Protein AF-A0A4V2YHF4-F1 (afdb_monomer_lite)

Structure (mmCIF, N/CA/C/O backbone):
data_AF-A0A4V2YHF4-F1
#
_entry.id   AF-A0A4V2YHF4-F1
#
loop_
_atom_site.group_PDB
_at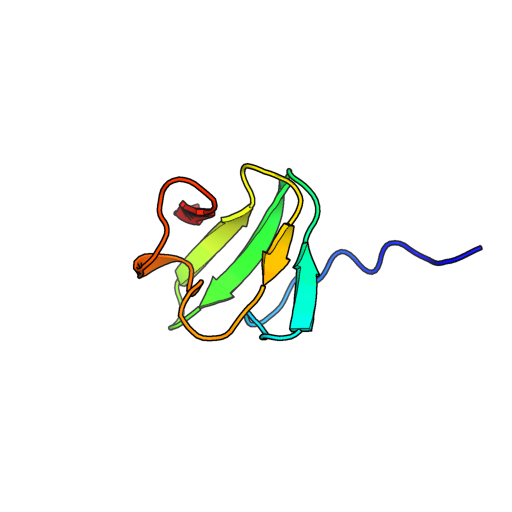om_site.id
_atom_site.type_symbol
_atom_site.label_atom_id
_atom_site.label_alt_id
_atom_site.label_comp_id
_atom_site.label_asym_id
_atom_site.label_entity_id
_atom_site.label_seq_id
_atom_site.pdbx_PDB_ins_code
_atom_site.Cartn_x
_atom_site.Cartn_y
_atom_site.Cartn_z
_atom_site.occupancy
_atom_site.B_iso_or_equiv
_atom_site.auth_seq_id
_atom_site.auth_comp_id
_atom_site.auth_asym_id
_atom_site.auth_atom_id
_atom_site.pdbx_PDB_model_num
ATOM 1 N N . ALA A 1 1 ? 6.791 12.425 20.502 1.00 40.19 1 ALA A N 1
ATOM 2 C CA . ALA A 1 1 ? 5.790 11.435 20.060 1.00 40.19 1 ALA A CA 1
ATOM 3 C C . ALA A 1 1 ? 6.063 11.128 18.595 1.00 40.19 1 ALA A C 1
ATOM 5 O O . ALA A 1 1 ? 6.140 12.091 17.839 1.00 40.19 1 ALA A O 1
ATOM 6 N N . PRO A 1 2 ? 6.302 9.872 18.183 1.00 44.00 2 PRO A N 1
ATOM 7 C CA . PRO A 1 2 ? 6.424 9.574 16.767 1.00 44.00 2 PRO A CA 1
ATOM 8 C C . PRO A 1 2 ? 5.021 9.675 16.171 1.00 44.00 2 PRO A C 1
ATOM 10 O O . PRO A 1 2 ? 4.123 8.911 16.517 1.00 44.00 2 PRO A O 1
ATOM 13 N N . THR A 1 3 ? 4.804 10.691 15.352 1.00 42.44 3 THR A N 1
ATOM 14 C CA . THR A 1 3 ? 3.592 10.853 14.557 1.00 42.44 3 THR A CA 1
ATOM 15 C C . THR A 1 3 ? 3.454 9.599 13.690 1.00 42.44 3 THR A C 1
ATOM 17 O O . THR A 1 3 ? 4.397 9.299 12.955 1.00 42.44 3 THR A O 1
ATOM 20 N N . PRO A 1 4 ? 2.347 8.836 13.740 1.00 48.44 4 PRO A N 1
ATOM 21 C CA . PRO A 1 4 ? 2.094 7.846 12.711 1.00 48.44 4 PRO A CA 1
ATOM 22 C C . PRO A 1 4 ? 1.798 8.647 11.448 1.00 48.44 4 PRO A C 1
ATOM 24 O O . PRO A 1 4 ? 0.684 9.119 11.230 1.00 48.44 4 PRO A O 1
ATOM 27 N N . THR A 1 5 ? 2.836 8.904 10.657 1.00 47.75 5 THR A N 1
ATOM 28 C CA . THR A 1 5 ? 2.701 9.431 9.308 1.00 47.75 5 THR A CA 1
ATOM 29 C C . THR A 1 5 ? 2.007 8.335 8.522 1.00 47.75 5 THR A C 1
ATOM 31 O O . THR A 1 5 ? 2.668 7.477 7.951 1.00 47.75 5 THR A O 1
ATOM 34 N N . THR A 1 6 ? 0.673 8.298 8.573 1.00 51.56 6 THR A N 1
ATOM 35 C CA . THR A 1 6 ? -0.143 7.476 7.684 1.00 51.56 6 THR A CA 1
ATOM 36 C C . THR A 1 6 ? 0.363 7.774 6.281 1.00 51.56 6 THR A C 1
ATOM 38 O O . THR A 1 6 ? 0.202 8.914 5.837 1.00 51.56 6 THR A O 1
ATOM 41 N N . PRO A 1 7 ? 1.046 6.841 5.597 1.00 55.28 7 PRO A N 1
ATOM 42 C CA . PRO A 1 7 ? 1.663 7.164 4.328 1.00 55.28 7 PRO A CA 1
ATOM 43 C C . PRO A 1 7 ? 0.561 7.098 3.277 1.00 55.28 7 PRO A C 1
ATOM 45 O O . PRO A 1 7 ? 0.434 6.125 2.548 1.00 55.28 7 PRO A O 1
ATOM 48 N N . SER A 1 8 ? -0.284 8.126 3.244 1.00 55.91 8 SER A N 1
ATOM 49 C CA . SER A 1 8 ? -1.211 8.398 2.156 1.00 55.91 8 SER A CA 1
ATOM 50 C C . SER A 1 8 ? -0.377 8.871 0.968 1.00 55.91 8 SER A C 1
ATOM 52 O O . SER A 1 8 ? -0.121 10.064 0.808 1.00 55.91 8 SER A O 1
ATOM 54 N N . GLY A 1 9 ? 0.155 7.922 0.200 1.00 70.38 9 GLY A N 1
ATOM 55 C CA . GLY A 1 9 ? 1.073 8.206 -0.898 1.00 70.38 9 GLY A CA 1
ATOM 56 C C . GLY A 1 9 ? 1.542 6.953 -1.629 1.00 70.38 9 GLY A C 1
ATOM 57 O O . GLY A 1 9 ? 1.042 5.851 -1.404 1.00 70.38 9 GLY A O 1
ATOM 58 N N . THR A 1 10 ? 2.504 7.125 -2.532 1.00 82.44 10 THR A N 1
ATOM 59 C CA . THR A 1 10 ? 3.044 6.027 -3.339 1.00 82.44 10 THR A CA 1
ATOM 60 C C . THR A 1 10 ? 3.707 4.966 -2.459 1.00 82.44 10 THR A C 1
ATOM 62 O O . THR A 1 10 ? 4.475 5.310 -1.558 1.00 82.44 10 THR A O 1
ATOM 65 N N . TRP A 1 11 ? 3.435 3.682 -2.716 1.00 87.75 11 TRP A N 1
ATOM 66 C CA . TRP A 1 11 ? 4.078 2.571 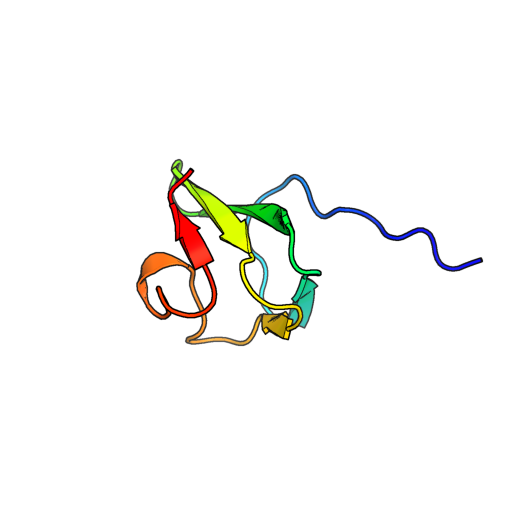-2.003 1.00 87.75 11 TRP A CA 1
ATOM 67 C C . TRP A 1 11 ? 5.610 2.702 -2.049 1.00 87.75 11 TRP A C 1
ATOM 69 O O . TRP A 1 11 ? 6.187 2.997 -3.101 1.00 87.75 11 TRP A O 1
ATOM 79 N N . ARG A 1 12 ? 6.270 2.481 -0.908 1.00 86.31 12 ARG A N 1
ATOM 80 C CA . ARG A 1 12 ? 7.728 2.534 -0.764 1.00 86.31 12 ARG A CA 1
ATOM 81 C C . ARG A 1 12 ? 8.247 1.362 0.054 1.00 86.31 12 ARG A C 1
ATOM 83 O O . ARG A 1 12 ? 7.797 1.121 1.171 1.00 86.31 12 ARG A O 1
ATOM 90 N N . THR A 1 13 ? 9.290 0.719 -0.463 1.00 89.38 13 THR A N 1
ATOM 91 C CA . THR A 1 13 ? 10.101 -0.235 0.302 1.00 89.38 13 THR A CA 1
ATOM 92 C C . THR A 1 13 ? 10.764 0.441 1.511 1.00 89.38 13 THR A C 1
ATOM 94 O O . THR A 1 13 ? 11.058 1.638 1.482 1.00 89.38 13 THR A O 1
ATOM 97 N N . GLY A 1 14 ? 10.964 -0.312 2.590 1.00 86.88 14 GLY A N 1
ATOM 98 C CA . GLY A 1 14 ? 11.490 0.157 3.873 1.00 86.88 14 GLY A CA 1
ATOM 99 C C . GLY A 1 14 ? 10.492 0.943 4.729 1.00 86.88 14 GLY A C 1
ATOM 100 O O . GLY A 1 14 ? 10.858 1.410 5.804 1.00 86.88 14 GLY A O 1
ATOM 101 N N . THR A 1 15 ? 9.241 1.101 4.281 1.00 86.75 15 THR A N 1
ATOM 102 C CA . THR A 1 15 ? 8.212 1.851 5.018 1.00 86.75 15 THR A CA 1
ATOM 103 C C . THR A 1 15 ? 7.365 0.906 5.862 1.00 86.75 15 THR A C 1
ATOM 105 O O . THR A 1 15 ? 6.843 -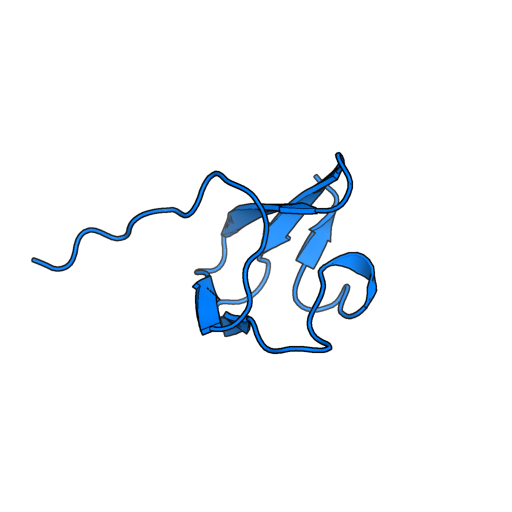0.087 5.357 1.00 86.75 15 THR A O 1
ATOM 108 N N . ALA A 1 16 ? 7.213 1.214 7.150 1.00 89.62 16 ALA A N 1
ATOM 109 C CA . ALA A 1 16 ? 6.291 0.503 8.027 1.00 89.62 16 ALA A CA 1
ATOM 110 C C . ALA A 1 16 ? 4.855 0.976 7.772 1.00 89.62 16 ALA A C 1
ATOM 112 O O . ALA A 1 16 ? 4.528 2.146 7.970 1.00 89.62 16 ALA A O 1
ATOM 113 N N . TYR A 1 17 ? 3.998 0.057 7.342 1.00 89.19 17 TYR A N 1
ATOM 114 C CA . TYR A 1 17 ? 2.582 0.288 7.101 1.00 89.19 17 TYR A CA 1
ATOM 115 C C . TYR A 1 17 ? 1.760 -0.405 8.178 1.00 89.19 17 TYR A C 1
ATOM 117 O O . TYR A 1 17 ? 1.877 -1.609 8.385 1.00 89.19 17 TYR A O 1
ATOM 125 N N . ALA A 1 18 ? 0.887 0.341 8.848 1.00 89.25 18 ALA A N 1
ATOM 126 C CA . ALA A 1 18 ? -0.067 -0.233 9.788 1.00 89.25 18 ALA A CA 1
ATOM 127 C C . ALA A 1 18 ? -1.261 -0.854 9.045 1.00 89.25 18 ALA A C 1
ATOM 129 O O . ALA A 1 18 ? -1.612 -0.404 7.951 1.00 89.25 18 ALA A O 1
ATOM 130 N N . ALA A 1 19 ? -1.929 -1.833 9.659 1.00 89.81 19 ALA A N 1
ATOM 131 C CA . ALA A 1 19 ? -3.214 -2.326 9.169 1.00 89.81 19 ALA A CA 1
ATOM 132 C C . ALA A 1 19 ? -4.203 -1.156 9.013 1.00 89.81 19 ALA A C 1
ATOM 134 O O . ALA A 1 19 ? -4.343 -0.314 9.898 1.00 89.81 19 ALA A O 1
ATOM 135 N N . GLY A 1 20 ? -4.856 -1.079 7.861 1.00 88.50 20 GLY A N 1
ATOM 136 C CA . GLY A 1 20 ? -5.719 0.022 7.451 1.00 88.50 20 GLY A CA 1
ATOM 137 C C . GLY A 1 20 ? -5.025 1.154 6.687 1.00 88.50 20 GLY A C 1
ATOM 138 O O . GLY A 1 20 ? -5.739 1.971 6.113 1.00 88.50 20 GLY A O 1
ATOM 139 N N . SER A 1 21 ? -3.689 1.193 6.624 1.00 88.12 21 SER A N 1
ATOM 140 C CA . SER A 1 21 ? -2.949 2.204 5.845 1.00 88.12 21 SER A CA 1
ATOM 141 C C . SER A 1 21 ? -3.223 2.057 4.352 1.00 88.12 21 SER A C 1
ATOM 143 O O . SER A 1 21 ? -3.242 0.941 3.851 1.00 88.12 21 SER A O 1
ATOM 145 N N . THR A 1 22 ? -3.374 3.155 3.621 1.00 88.19 22 THR A N 1
ATOM 146 C CA . THR A 1 22 ? -3.594 3.132 2.166 1.00 88.19 22 THR A CA 1
ATOM 147 C C . THR A 1 22 ? -2.410 3.692 1.400 1.00 88.19 22 THR A C 1
ATOM 149 O O . THR A 1 22 ? -1.956 4.789 1.700 1.00 88.19 22 THR A O 1
ATOM 152 N N . VAL A 1 23 ? -1.967 2.966 0.377 1.00 88.31 23 VAL A N 1
ATOM 153 C CA . VAL A 1 23 ? -0.885 3.342 -0.539 1.00 88.31 23 VAL A CA 1
ATOM 154 C C . VAL A 1 23 ? -1.369 3.348 -1.976 1.00 88.31 23 VAL A C 1
ATOM 156 O O . VAL A 1 23 ? -2.293 2.620 -2.325 1.00 88.31 23 VAL A O 1
ATOM 159 N N . THR A 1 24 ? -0.706 4.103 -2.840 1.00 87.81 24 THR A N 1
ATOM 160 C CA . THR A 1 24 ? -0.951 4.068 -4.283 1.00 87.81 24 THR A CA 1
ATOM 161 C C . THR A 1 24 ? 0.209 3.364 -4.982 1.00 87.81 24 THR A C 1
ATOM 163 O O . THR A 1 24 ? 1.371 3.706 -4.778 1.00 87.81 24 THR A O 1
ATOM 166 N N . TYR A 1 25 ? -0.073 2.367 -5.813 1.00 86.44 25 TYR A N 1
ATOM 167 C CA . TYR A 1 25 ? 0.926 1.684 -6.630 1.00 86.44 25 TYR A CA 1
ATOM 168 C C . TYR A 1 25 ? 0.397 1.542 -8.052 1.00 86.44 25 TYR A C 1
ATOM 170 O O . TYR A 1 25 ? -0.701 1.033 -8.261 1.00 86.44 25 TYR A O 1
ATOM 178 N N . ASN A 1 26 ? 1.171 2.015 -9.031 1.00 84.62 26 ASN A N 1
ATOM 179 C CA . ASN A 1 26 ? 0.801 1.985 -10.448 1.00 84.62 26 ASN A CA 1
ATOM 180 C C . ASN A 1 26 ? -0.583 2.613 -10.751 1.00 84.62 26 ASN A C 1
ATOM 182 O O . ASN A 1 26 ? -1.367 2.074 -11.525 1.00 84.62 26 ASN A O 1
ATOM 186 N N . GLY A 1 27 ? -0.915 3.722 -10.077 1.00 85.00 27 GLY A N 1
ATOM 187 C CA . GLY A 1 27 ? -2.208 4.411 -10.220 1.00 85.00 27 GLY A CA 1
ATOM 188 C C . GLY A 1 27 ? -3.389 3.739 -9.509 1.00 85.00 27 GLY A C 1
ATOM 189 O O . GLY A 1 27 ? -4.507 4.237 -9.588 1.00 85.00 27 GLY A O 1
ATOM 190 N N . VAL A 1 28 ? -3.154 2.637 -8.796 1.00 87.94 28 VAL A N 1
ATOM 191 C CA . VAL A 1 28 ? -4.174 1.888 -8.058 1.00 87.94 28 VAL A CA 1
ATOM 192 C C . VAL A 1 28 ? -3.960 2.064 -6.560 1.00 87.94 28 VAL A C 1
ATOM 194 O O . VAL A 1 28 ? -2.828 1.997 -6.080 1.00 87.94 28 VAL A O 1
ATOM 197 N N . THR A 1 29 ? -5.039 2.262 -5.809 1.00 90.12 29 THR A N 1
ATOM 198 C CA . THR A 1 29 ? -4.979 2.356 -4.349 1.00 90.12 29 THR A CA 1
ATOM 199 C C . THR A 1 29 ? -5.074 0.970 -3.717 1.00 90.12 29 THR A C 1
ATOM 201 O O . THR A 1 29 ? -5.879 0.131 -4.115 1.00 90.12 29 THR A O 1
ATOM 204 N N . TYR A 1 30 ? -4.252 0.728 -2.705 1.00 91.38 30 TYR A N 1
ATOM 205 C CA . TYR A 1 30 ? -4.224 -0.499 -1.929 1.00 91.38 30 TYR A CA 1
ATOM 206 C C . TYR A 1 30 ? -4.263 -0.175 -0.447 1.00 91.38 30 TYR A C 1
ATOM 208 O O . TYR A 1 30 ? -3.575 0.724 0.023 1.00 91.38 30 TYR A O 1
ATOM 216 N N . ARG A 1 31 ? -5.041 -0.94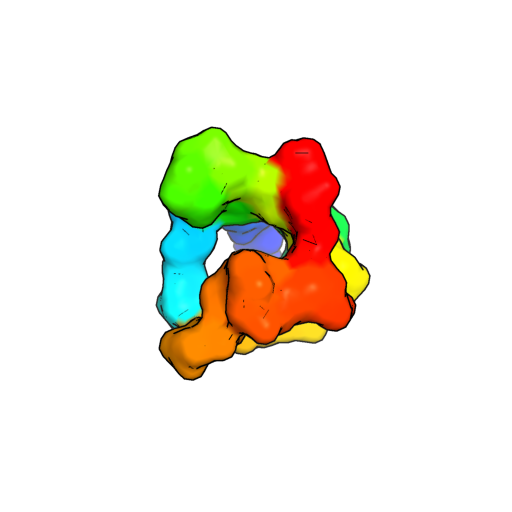0 0.303 1.00 91.50 31 ARG A N 1
ATOM 217 C CA . ARG A 1 31 ? -5.152 -0.882 1.749 1.00 91.50 31 ARG A CA 1
ATOM 218 C C . ARG A 1 31 ? -4.373 -2.033 2.368 1.00 91.50 31 ARG A C 1
ATOM 220 O O . ARG A 1 31 ? -4.593 -3.193 2.045 1.00 91.50 31 ARG A O 1
ATOM 227 N N . CYS A 1 32 ? -3.475 -1.705 3.277 1.00 91.94 32 CYS A N 1
ATOM 228 C CA . CYS A 1 32 ? -2.747 -2.643 4.105 1.00 91.94 32 CYS A CA 1
ATOM 229 C C . CYS A 1 32 ? -3.741 -3.391 5.003 1.00 91.94 32 CYS A C 1
ATOM 231 O O . CYS A 1 32 ? -4.499 -2.769 5.746 1.00 91.94 32 CYS A O 1
ATOM 233 N N . LEU A 1 33 ? -3.762 -4.715 4.923 1.00 91.75 33 LEU A N 1
ATOM 234 C CA . LEU A 1 33 ? -4.610 -5.582 5.741 1.00 91.75 33 LEU A CA 1
ATOM 235 C C . LEU A 1 33 ? -3.956 -5.889 7.087 1.00 91.75 33 LEU A C 1
ATOM 237 O O . LEU A 1 33 ? -4.619 -5.887 8.120 1.00 91.75 33 LEU A O 1
ATOM 241 N N . GLN A 1 34 ? -2.642 -6.105 7.072 1.00 90.25 34 GLN A N 1
ATOM 242 C CA . GLN A 1 34 ? -1.859 -6.501 8.236 1.00 90.25 34 GLN A CA 1
ATOM 243 C C . GLN A 1 34 ? -0.666 -5.569 8.406 1.00 90.25 34 GLN A C 1
ATOM 245 O O . GLN A 1 34 ? 0.055 -5.325 7.446 1.00 90.25 34 GLN A O 1
ATOM 250 N N . ALA A 1 35 ? -0.423 -5.085 9.627 1.00 90.50 35 ALA A N 1
ATOM 251 C CA . ALA A 1 35 ? 0.717 -4.218 9.899 1.00 90.50 35 ALA A CA 1
ATOM 252 C C . ALA A 1 35 ? 2.042 -4.923 9.558 1.00 90.50 35 ALA A C 1
ATOM 254 O O . ALA A 1 35 ? 2.316 -6.010 10.070 1.00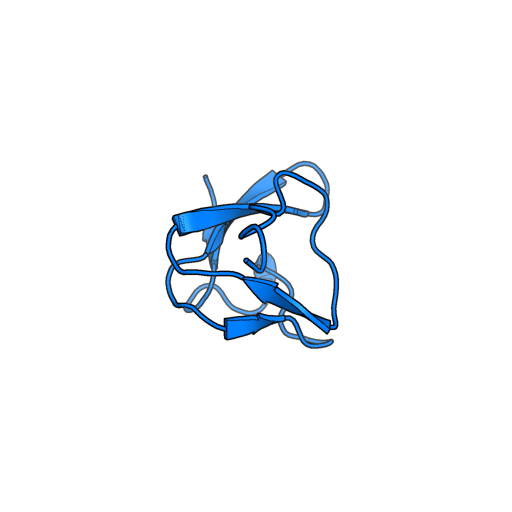 90.50 35 ALA A O 1
ATOM 255 N N . HIS A 1 36 ? 2.846 -4.317 8.688 1.00 89.25 36 HIS A N 1
ATOM 256 C CA . HIS A 1 36 ? 4.116 -4.872 8.229 1.00 89.25 36 HIS A CA 1
ATOM 257 C C . HIS A 1 36 ? 5.051 -3.783 7.699 1.00 89.25 36 HIS A C 1
ATOM 259 O O . HIS A 1 36 ? 4.631 -2.669 7.391 1.00 89.25 36 HIS A O 1
ATOM 265 N N . THR A 1 37 ? 6.327 -4.119 7.543 1.00 90.62 37 THR A N 1
ATOM 266 C CA . THR A 1 37 ? 7.290 -3.264 6.844 1.00 90.62 37 THR A CA 1
ATOM 267 C C . THR A 1 37 ? 7.355 -3.687 5.386 1.00 90.62 37 THR A C 1
ATOM 269 O O . THR A 1 37 ? 7.644 -4.847 5.099 1.00 90.62 37 THR A O 1
ATOM 272 N N . ALA A 1 38 ? 7.069 -2.773 4.460 1.00 88.69 38 ALA A N 1
ATOM 273 C CA . ALA A 1 38 ? 7.178 -3.058 3.036 1.00 88.69 38 ALA A CA 1
ATOM 274 C C . ALA A 1 38 ? 8.633 -3.357 2.669 1.00 88.69 38 ALA A C 1
ATOM 276 O O . ALA A 1 38 ? 9.541 -2.604 3.018 1.00 88.69 38 ALA A O 1
ATOM 277 N N . LEU A 1 39 ? 8.842 -4.447 1.942 1.00 88.81 39 LEU A N 1
ATOM 27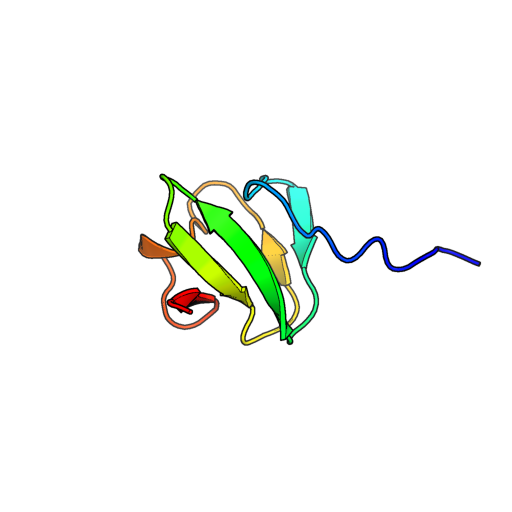8 C CA . LEU A 1 39 ? 10.139 -4.890 1.441 1.00 88.81 39 LEU A CA 1
ATOM 279 C C . LEU A 1 39 ? 10.087 -4.970 -0.088 1.00 88.81 39 LEU A C 1
ATOM 281 O O . LEU A 1 39 ? 9.011 -4.997 -0.686 1.00 88.81 39 LEU A O 1
ATOM 285 N N . ALA A 1 40 ? 11.249 -5.019 -0.736 1.00 86.50 40 ALA A N 1
ATOM 286 C CA . ALA A 1 40 ? 11.306 -5.306 -2.168 1.00 86.50 40 ALA A CA 1
ATOM 287 C C . ALA A 1 40 ? 10.727 -6.711 -2.430 1.00 86.50 40 ALA A C 1
ATOM 289 O O . ALA A 1 40 ? 11.091 -7.657 -1.731 1.00 86.50 40 ALA A O 1
ATOM 290 N N . GLY A 1 41 ? 9.805 -6.843 -3.388 1.00 86.94 41 GLY A N 1
ATOM 291 C CA . GLY A 1 41 ? 9.046 -8.078 -3.630 1.00 86.94 41 GLY A CA 1
ATOM 292 C C . GLY A 1 41 ? 7.714 -8.174 -2.872 1.00 86.94 41 GLY A C 1
ATOM 293 O O . GLY A 1 41 ? 6.936 -9.098 -3.122 1.00 86.94 41 GLY A O 1
ATOM 294 N N . TRP A 1 42 ? 7.440 -7.249 -1.940 1.00 90.75 42 TRP A N 1
ATOM 295 C CA . TRP A 1 42 ? 6.158 -7.124 -1.229 1.00 90.75 42 TRP A CA 1
ATOM 296 C C . TRP A 1 42 ? 5.312 -5.979 -1.800 1.00 90.75 42 TRP A C 1
ATOM 298 O O . TRP A 1 42 ? 4.637 -5.246 -1.066 1.00 90.75 42 TRP A O 1
ATOM 308 N N . GLU A 1 43 ? 5.367 -5.791 -3.116 1.00 88.38 43 GLU A N 1
ATOM 309 C CA . GLU A 1 43 ? 4.494 -4.848 -3.795 1.00 88.38 43 GLU A CA 1
ATOM 310 C C . GLU A 1 43 ? 3.027 -5.274 -3.628 1.00 88.38 43 GLU A C 1
ATOM 312 O O . GLU A 1 43 ? 2.725 -6.471 -3.645 1.00 88.38 43 GLU A O 1
ATOM 317 N N . PRO A 1 44 ? 2.081 -4.322 -3.541 1.00 87.44 44 PRO A N 1
ATOM 318 C CA . PRO A 1 44 ? 0.669 -4.641 -3.362 1.00 87.44 44 PRO A CA 1
ATOM 319 C C . PRO A 1 44 ? 0.079 -5.693 -4.325 1.00 87.44 44 PRO A C 1
ATOM 321 O O . PRO A 1 44 ? -0.678 -6.539 -3.851 1.00 87.44 44 PRO A O 1
ATOM 324 N N . PRO A 1 45 ? 0.415 -5.723 -5.636 1.00 87.56 45 PRO A N 1
ATOM 325 C CA . PRO A 1 45 ? -0.059 -6.785 -6.528 1.00 87.56 45 PRO A CA 1
ATOM 326 C C . PRO A 1 45 ? 0.589 -8.158 -6.281 1.00 87.56 45 PRO A C 1
ATOM 328 O O . PRO A 1 45 ? 0.012 -9.170 -6.665 1.00 87.56 45 PRO A O 1
ATOM 331 N N . ASN A 1 46 ? 1.770 -8.208 -5.663 1.00 90.00 46 ASN A N 1
ATOM 332 C CA . ASN A 1 46 ? 2.540 -9.437 -5.464 1.00 90.00 46 ASN A CA 1
ATOM 333 C C . ASN A 1 46 ? 2.108 -10.192 -4.192 1.00 90.00 46 ASN A C 1
ATOM 335 O O . ASN A 1 46 ? 2.230 -11.412 -4.108 1.00 90.00 46 ASN A O 1
ATOM 339 N N . VAL A 1 47 ? 1.577 -9.465 -3.202 1.00 92.00 47 VAL A N 1
ATOM 340 C CA . VAL A 1 47 ? 1.204 -9.984 -1.873 1.00 92.00 47 VAL A CA 1
ATOM 341 C C . VAL A 1 47 ? -0.234 -9.588 -1.481 1.00 92.00 47 VAL A C 1
ATOM 343 O O . VAL A 1 47 ? -0.437 -8.791 -0.559 1.00 92.00 47 VAL A O 1
ATOM 346 N N . PRO A 1 48 ? -1.264 -10.186 -2.113 1.00 88.38 48 PRO A N 1
ATOM 347 C CA . PRO A 1 48 ? -2.674 -9.884 -1.826 1.00 88.38 48 PRO A CA 1
ATOM 348 C C . PRO A 1 48 ? -3.120 -10.270 -0.404 1.00 88.38 48 PRO A C 1
ATOM 350 O O . PRO A 1 48 ? -4.156 -9.817 0.070 1.00 88.38 48 PRO A O 1
ATOM 353 N N . ALA A 1 49 ? -2.339 -11.094 0.303 1.00 91.25 49 ALA A N 1
ATOM 354 C CA . ALA A 1 49 ? -2.571 -11.402 1.715 1.00 91.25 49 ALA A CA 1
ATOM 355 C C . ALA A 1 49 ? -2.269 -10.209 2.645 1.00 91.25 49 ALA A C 1
ATOM 357 O O . ALA A 1 49 ? -2.843 -10.106 3.725 1.00 91.25 49 ALA A O 1
ATOM 358 N N . LEU A 1 50 ? -1.371 -9.309 2.231 1.00 91.12 50 LEU A N 1
ATOM 359 C CA . LEU A 1 50 ? -0.972 -8.129 3.004 1.00 91.12 50 LEU A CA 1
ATOM 360 C C . LEU A 1 50 ? -1.665 -6.857 2.519 1.00 91.12 50 LEU A C 1
ATOM 362 O O . LEU A 1 50 ? -1.844 -5.926 3.305 1.00 91.12 50 LEU A O 1
ATOM 366 N N . TRP A 1 51 ? -2.056 -6.814 1.246 1.00 92.25 51 TRP A N 1
ATOM 367 C CA . TRP A 1 51 ? -2.643 -5.647 0.603 1.00 92.25 51 TRP A CA 1
ATOM 368 C C . TRP A 1 51 ? -3.948 -5.999 -0.100 1.00 92.25 51 TRP A C 1
ATOM 370 O O . TRP A 1 51 ? -4.010 -6.919 -0.907 1.00 92.25 51 TRP A O 1
ATOM 380 N N . GLN A 1 52 ? -4.978 -5.200 0.140 1.00 92.06 52 GLN A N 1
ATOM 381 C CA . GLN A 1 52 ? -6.256 -5.277 -0.550 1.00 92.06 52 GLN A CA 1
ATOM 382 C C . GLN A 1 52 ? -6.397 -4.096 -1.500 1.00 92.06 52 GLN A C 1
ATOM 384 O O . GLN A 1 52 ? -6.210 -2.955 -1.091 1.00 92.06 52 GLN A O 1
ATOM 389 N N . ARG A 1 53 ? -6.766 -4.337 -2.759 1.00 90.44 53 ARG A N 1
ATOM 390 C CA . ARG A 1 53 ? -7.106 -3.250 -3.683 1.00 90.44 53 ARG A CA 1
ATOM 391 C C . ARG A 1 53 ? -8.350 -2.512 -3.176 1.00 90.44 53 ARG A C 1
ATOM 393 O O . ARG A 1 53 ? -9.361 -3.164 -2.915 1.00 90.44 53 ARG A O 1
ATOM 400 N N . ALA A 1 54 ? -8.241 -1.195 -3.016 1.00 81.62 54 ALA A N 1
ATOM 401 C CA . ALA A 1 54 ? -9.349 -0.306 -2.669 1.00 81.62 54 ALA A CA 1
ATOM 402 C C . ALA A 1 54 ? -9.946 0.329 -3.929 1.00 81.62 54 ALA A C 1
ATOM 404 O O . ALA A 1 54 ? -9.183 0.536 -4.902 1.00 81.62 54 ALA A O 1
#

Radius of gyration: 10.08 Å; chains: 1; bounding box: 21×23×30 Å

Organism: NCBI:txid2530383

Secondary structure (DSSP, 8-state):
--------EE--TT-EE-TT-EEEETTEEEEESS-EE--TT--TTT-TTTEEE-

pLDDT: mean 82.4, std 14.79, range [40.19, 92.25]

Sequence (54 aa):
APTPTTPSGTWRTGTAYAAGSTVTYNGVTYRCLQAHTALAGWEPPNVPALWQRA

Foldseek 3Di:
DPPPPLPAEADDAQDWHAQQRWHDYPNWIKGFHHTDGHHVQNPQVNCVVGIDTD

InterPro domains:
  IPR003610 Carbohydrate binding module family 5/12 [PF02839] (10-52)
  IPR003610 Carbohydrate binding module family 5/12 [SM00495] (8-54)
  IPR036573 Carbohydrate-binding module superfamily 5/12 [SSF51055] (11-53)